Protein AF-A0AA96VTJ1-F1 (afdb_monomer)

Nearest PDB structures (foldseek):
  5t87-assembly2_F  TM=4.786E-01  e=8.202E+00  Cupriavidus taiwanensis LMG 19424
  3msu-assembly1_B  TM=3.489E-01  e=9.989E+00  Francisella tularensis

Mean predicted aligned error: 6.14 Å

Structure (mmCIF, N/CA/C/O backbone):
data_AF-A0AA96VTJ1-F1
#
_entry.id   AF-A0AA96VTJ1-F1
#
loop_
_atom_site.group_PDB
_atom_site.id
_atom_site.type_symbol
_atom_site.label_atom_id
_atom_site.label_alt_id
_atom_site.label_comp_id
_atom_site.label_asym_id
_atom_site.label_entity_id
_atom_site.label_seq_id
_atom_site.pdbx_PDB_ins_code
_atom_site.Cartn_x
_atom_site.Cartn_y
_atom_site.Cartn_z
_atom_site.occupancy
_atom_site.B_iso_or_equiv
_atom_site.auth_seq_id
_atom_site.auth_comp_id
_atom_site.auth_asym_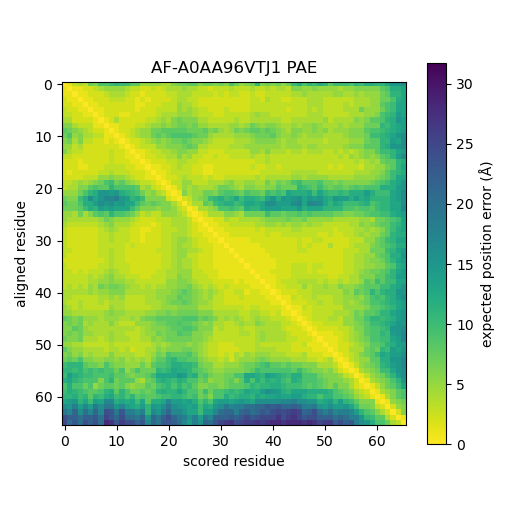id
_atom_site.auth_atom_id
_atom_site.pdbx_PDB_model_num
ATOM 1 N N . MET A 1 1 ? 7.206 -9.552 -8.668 1.00 80.25 1 MET A N 1
ATOM 2 C CA . MET A 1 1 ? 6.561 -8.265 -8.335 1.00 80.25 1 MET A CA 1
ATOM 3 C C . MET A 1 1 ? 7.016 -7.845 -6.955 1.00 80.25 1 MET A C 1
ATOM 5 O O . MET A 1 1 ? 7.134 -8.711 -6.095 1.00 80.25 1 MET A O 1
ATOM 9 N N . ILE A 1 2 ? 7.301 -6.566 -6.759 1.00 88.19 2 ILE A N 1
ATOM 10 C CA . ILE A 1 2 ? 7.604 -6.006 -5.440 1.00 88.19 2 ILE A CA 1
ATOM 11 C C . ILE A 1 2 ? 6.552 -4.938 -5.174 1.00 88.19 2 ILE A C 1
ATOM 13 O O . ILE A 1 2 ? 6.270 -4.119 -6.046 1.00 88.19 2 ILE A O 1
ATOM 17 N N . TYR A 1 3 ? 5.951 -4.963 -3.988 1.00 90.19 3 TYR A N 1
ATOM 18 C CA . TYR A 1 3 ? 4.936 -3.992 -3.606 1.00 90.19 3 TYR A CA 1
ATOM 19 C C . TYR A 1 3 ? 5.163 -3.469 -2.191 1.00 90.19 3 TYR A C 1
ATOM 21 O O . TYR A 1 3 ? 5.708 -4.157 -1.328 1.00 90.19 3 TYR A O 1
ATOM 29 N N . LYS A 1 4 ? 4.719 -2.236 -1.953 1.00 89.12 4 LYS A N 1
ATOM 30 C CA . LYS A 1 4 ? 4.723 -1.590 -0.642 1.00 89.12 4 LYS A CA 1
ATOM 31 C C . LYS A 1 4 ? 3.378 -0.919 -0.414 1.00 89.12 4 LYS A C 1
ATOM 33 O O . LYS A 1 4 ? 3.021 0.010 -1.133 1.00 89.12 4 LYS A O 1
ATOM 38 N N . ILE A 1 5 ? 2.658 -1.372 0.608 1.00 89.06 5 ILE A N 1
ATOM 39 C CA . ILE A 1 5 ? 1.355 -0.818 0.978 1.00 89.06 5 ILE A CA 1
ATOM 40 C C . ILE A 1 5 ? 1.538 0.211 2.091 1.00 89.06 5 ILE A C 1
ATOM 42 O O . ILE A 1 5 ? 2.206 -0.060 3.090 1.00 89.06 5 ILE A O 1
ATOM 46 N N . ILE A 1 6 ? 0.944 1.388 1.926 1.00 88.38 6 ILE A N 1
ATOM 47 C CA . ILE A 1 6 ? 0.961 2.477 2.901 1.00 88.38 6 ILE A CA 1
ATOM 48 C C . ILE A 1 6 ? -0.464 2.703 3.390 1.00 88.38 6 ILE A C 1
ATOM 50 O O . ILE A 1 6 ? -1.338 3.032 2.594 1.00 88.38 6 ILE A O 1
ATOM 54 N N . TYR A 1 7 ? -0.686 2.566 4.697 1.00 87.06 7 TYR A N 1
ATOM 55 C CA . TYR A 1 7 ? -1.964 2.860 5.343 1.00 87.06 7 TYR A CA 1
ATOM 56 C C . TYR A 1 7 ? -1.862 4.128 6.197 1.00 87.06 7 TYR A C 1
ATOM 58 O O . TYR A 1 7 ? -0.960 4.268 7.024 1.00 87.06 7 TYR A O 1
ATOM 66 N N . SER A 1 8 ? -2.805 5.051 6.011 1.00 85.06 8 SER A N 1
ATOM 67 C CA . SER A 1 8 ? -2.952 6.266 6.807 1.00 85.06 8 SER A CA 1
ATOM 68 C C . SER A 1 8 ? -4.183 6.144 7.713 1.00 85.06 8 SER A C 1
ATOM 70 O O . SER A 1 8 ? -5.301 6.359 7.241 1.00 85.06 8 SER A O 1
ATOM 72 N N . PRO A 1 9 ? -4.021 5.854 9.019 1.00 83.56 9 PRO A N 1
ATOM 73 C CA . PRO A 1 9 ? -5.153 5.700 9.935 1.00 83.56 9 PRO A CA 1
ATOM 74 C C . PRO A 1 9 ? -5.944 6.996 10.118 1.00 83.56 9 PRO A C 1
ATOM 76 O O . PRO A 1 9 ? -7.165 6.954 10.217 1.00 83.56 9 PRO A O 1
ATOM 79 N N . LYS A 1 10 ? -5.265 8.155 10.093 1.00 84.19 10 LYS A N 1
ATOM 80 C CA . LYS A 1 10 ? -5.906 9.475 10.227 1.00 84.19 10 LYS A CA 1
ATOM 81 C C . LYS A 1 10 ? -6.950 9.739 9.147 1.00 84.19 10 LYS A C 1
ATOM 83 O O . LYS A 1 10 ? -7.928 10.424 9.405 1.00 84.19 10 LYS A O 1
ATOM 88 N N . GLN A 1 11 ? -6.712 9.230 7.943 1.00 81.56 11 GLN A N 1
ATOM 89 C CA . GLN A 1 11 ? -7.607 9.427 6.809 1.00 81.56 11 GLN A CA 1
ATOM 90 C C . GLN A 1 11 ? -8.352 8.138 6.429 1.00 81.56 11 GLN A C 1
ATOM 92 O O . GLN A 1 11 ? -9.134 8.153 5.485 1.00 81.56 11 GLN A O 1
ATOM 97 N N . ASN A 1 12 ? -8.088 7.043 7.151 1.00 81.88 12 ASN A N 1
ATOM 98 C CA . ASN A 1 12 ? -8.600 5.699 6.906 1.00 81.88 12 ASN A CA 1
ATOM 99 C C . ASN A 1 12 ? -8.445 5.253 5.438 1.00 81.88 12 ASN A C 1
ATOM 101 O O . ASN A 1 12 ? -9.377 4.775 4.799 1.00 81.88 12 ASN A O 1
ATOM 105 N N . LYS A 1 13 ? -7.253 5.488 4.880 1.00 83.62 13 LYS A N 1
ATOM 106 C CA . LYS A 1 13 ? -6.946 5.301 3.455 1.00 83.62 13 LYS A CA 1
ATOM 107 C C . LYS A 1 13 ? -5.681 4.497 3.269 1.00 83.62 13 LYS A C 1
ATOM 109 O O . LYS A 1 13 ? -4.784 4.551 4.111 1.00 83.62 13 LYS A O 1
ATOM 114 N N . ALA A 1 14 ? -5.598 3.800 2.147 1.00 87.25 14 ALA A N 1
ATOM 115 C CA . ALA A 1 14 ? -4.437 3.020 1.779 1.00 87.25 14 ALA A CA 1
ATOM 116 C C . ALA A 1 14 ? -4.096 3.220 0.303 1.00 87.25 14 ALA A C 1
ATOM 118 O O . ALA A 1 14 ? -4.982 3.404 -0.525 1.00 87.25 14 ALA A O 1
ATOM 119 N N . ALA A 1 15 ? -2.808 3.169 -0.013 1.00 88.31 15 ALA A N 1
ATOM 120 C CA . ALA A 1 15 ? -2.319 3.122 -1.384 1.00 88.31 15 ALA A CA 1
ATOM 121 C C . ALA A 1 15 ? -1.100 2.213 -1.480 1.00 88.31 15 ALA A C 1
ATOM 123 O O . ALA A 1 15 ? -0.402 1.967 -0.489 1.00 88.31 15 ALA A O 1
ATOM 124 N N . VAL A 1 16 ? -0.863 1.698 -2.680 1.00 90.88 16 VAL A N 1
ATOM 125 C CA . VAL A 1 16 ? 0.148 0.682 -2.937 1.00 90.88 16 VAL A CA 1
ATOM 126 C C . VAL A 1 16 ? 1.104 1.184 -4.001 1.00 90.88 16 VAL A C 1
ATOM 128 O O . VAL A 1 16 ? 0.688 1.510 -5.108 1.00 90.88 16 VAL A O 1
ATOM 131 N N . TYR A 1 17 ? 2.393 1.176 -3.686 1.00 89.88 17 TYR A N 1
ATOM 132 C CA . TYR A 1 17 ? 3.432 1.185 -4.706 1.00 89.88 17 TYR A CA 1
ATOM 133 C C . TYR A 1 17 ? 3.620 -0.228 -5.226 1.00 89.88 17 TYR A C 1
ATOM 135 O O . TYR A 1 17 ? 3.929 -1.125 -4.440 1.00 89.88 17 TYR A O 1
ATOM 143 N N . LEU A 1 18 ? 3.472 -0.422 -6.528 1.00 88.94 18 LEU A N 1
ATOM 144 C CA . LEU A 1 18 ? 3.786 -1.669 -7.208 1.00 88.94 18 LEU A CA 1
ATOM 145 C C . LEU A 1 18 ? 4.907 -1.413 -8.216 1.00 88.94 18 LEU A C 1
ATOM 147 O O . LEU A 1 18 ? 4.878 -0.445 -8.973 1.00 88.94 18 LEU A O 1
ATOM 151 N N . THR A 1 19 ? 5.900 -2.291 -8.231 1.00 89.38 19 THR A N 1
ATOM 152 C CA . THR A 1 19 ? 6.965 -2.282 -9.229 1.00 89.38 19 THR A CA 1
ATOM 153 C C . THR A 1 19 ? 7.243 -3.694 -9.736 1.00 89.38 19 THR A C 1
ATOM 155 O O . THR A 1 19 ? 7.009 -4.712 -9.061 1.00 89.38 19 THR A O 1
ATOM 158 N N . ASN A 1 20 ? 7.734 -3.754 -10.967 1.00 85.56 20 ASN A N 1
ATOM 159 C CA . ASN A 1 20 ? 8.225 -4.987 -11.550 1.00 85.56 20 ASN A CA 1
ATOM 160 C C . ASN A 1 20 ? 9.594 -5.303 -10.944 1.00 85.56 20 ASN A C 1
ATOM 162 O O . ASN A 1 20 ? 10.383 -4.409 -10.669 1.00 85.56 20 ASN A O 1
ATOM 166 N N . ASN A 1 21 ? 9.883 -6.588 -10.723 1.00 81.25 21 ASN A N 1
ATOM 167 C CA . ASN A 1 21 ? 11.185 -7.008 -10.196 1.00 81.25 21 ASN A CA 1
ATOM 168 C C . ASN A 1 21 ? 12.236 -7.001 -11.318 1.00 81.25 21 ASN A C 1
ATOM 170 O O . ASN A 1 21 ? 12.719 -8.050 -11.738 1.00 81.25 21 ASN A O 1
ATOM 174 N N . VAL A 1 22 ? 12.494 -5.820 -11.864 1.00 81.81 22 VAL A N 1
ATOM 175 C CA . VAL A 1 22 ? 13.440 -5.545 -12.945 1.00 81.81 22 VAL A CA 1
ATOM 176 C C . VAL A 1 22 ? 14.316 -4.368 -12.523 1.00 81.81 22 VAL A C 1
ATOM 178 O O . VAL A 1 22 ? 13.958 -3.624 -11.615 1.00 81.81 22 VAL A O 1
ATOM 181 N N . ALA A 1 23 ? 15.469 -4.197 -13.167 1.00 73.62 23 ALA A N 1
ATOM 182 C CA . ALA A 1 23 ? 16.425 -3.130 -12.859 1.00 73.62 23 ALA A CA 1
ATOM 183 C C . ALA A 1 23 ? 15.972 -1.749 -13.381 1.00 73.62 23 ALA A C 1
ATOM 185 O O . ALA A 1 23 ? 16.753 -1.017 -13.982 1.00 73.62 23 ALA A O 1
ATOM 186 N N . ASP A 1 24 ? 14.700 -1.409 -13.186 1.00 74.00 24 ASP A N 1
ATOM 187 C CA . ASP A 1 24 ? 14.085 -0.174 -13.651 1.00 74.00 24 ASP A CA 1
ATOM 188 C C . ASP A 1 24 ? 13.385 0.542 -12.480 1.00 74.00 24 ASP A C 1
ATOM 190 O O . ASP A 1 24 ? 12.962 -0.091 -11.514 1.00 74.00 24 ASP A O 1
ATOM 194 N N . ASN A 1 25 ? 13.301 1.872 -12.536 1.00 72.00 25 ASN A N 1
ATOM 195 C CA . ASN A 1 25 ? 12.686 2.694 -11.486 1.00 72.00 25 ASN A CA 1
ATOM 196 C C . ASN A 1 25 ? 11.192 2.966 -11.733 1.00 72.00 25 ASN A C 1
ATOM 198 O O . ASN A 1 25 ? 10.585 3.771 -11.028 1.00 72.00 25 ASN A O 1
ATOM 202 N N . ASN A 1 26 ? 10.588 2.305 -12.718 1.00 81.31 26 ASN A N 1
ATOM 203 C CA . ASN A 1 26 ? 9.165 2.387 -12.986 1.00 81.31 26 ASN A CA 1
ATOM 204 C C . ASN A 1 26 ? 8.368 1.804 -11.813 1.00 81.31 26 ASN A C 1
ATOM 206 O O . ASN A 1 26 ? 8.490 0.630 -11.440 1.00 81.31 26 ASN A O 1
ATOM 210 N N . TYR A 1 27 ? 7.509 2.641 -11.249 1.00 85.06 27 TYR A N 1
ATOM 211 C CA . TYR A 1 27 ? 6.524 2.257 -10.256 1.00 85.06 27 TYR A CA 1
ATOM 212 C C . TYR A 1 27 ? 5.147 2.699 -10.734 1.00 85.06 27 TYR A C 1
ATOM 214 O O . TYR A 1 27 ? 4.99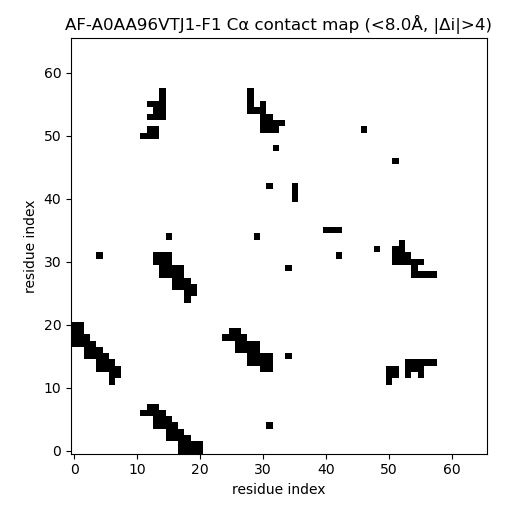4 3.675 -11.466 1.00 85.06 27 TYR A O 1
ATOM 222 N N . GLN A 1 28 ? 4.136 1.973 -10.290 1.00 88.00 28 GLN A N 1
ATOM 223 C CA . GLN A 1 28 ? 2.741 2.337 -10.459 1.00 88.00 28 GLN A CA 1
ATOM 224 C C . GLN A 1 28 ? 2.103 2.438 -9.079 1.00 88.00 28 GLN A C 1
ATOM 226 O O . GLN A 1 28 ? 2.449 1.688 -8.160 1.00 88.00 28 GLN A O 1
ATOM 231 N N . ILE A 1 29 ? 1.193 3.393 -8.929 1.00 89.00 29 ILE A N 1
ATOM 232 C CA . ILE A 1 29 ? 0.373 3.512 -7.731 1.00 89.00 29 ILE A CA 1
ATOM 233 C C . ILE A 1 29 ? -0.952 2.831 -8.042 1.00 89.00 29 ILE A C 1
ATOM 235 O O . ILE A 1 29 ? -1.674 3.285 -8.926 1.00 89.00 29 ILE A O 1
ATOM 239 N N . ILE A 1 30 ? -1.251 1.753 -7.324 1.00 89.56 30 ILE A N 1
ATOM 240 C CA . ILE A 1 30 ? -2.514 1.018 -7.446 1.00 89.56 30 ILE A CA 1
ATOM 241 C C . ILE A 1 30 ? -3.304 1.083 -6.139 1.00 89.56 30 ILE A C 1
ATOM 243 O O . ILE A 1 30 ? -2.776 1.422 -5.070 1.00 89.56 30 ILE A O 1
ATOM 247 N N . SER A 1 31 ? -4.594 0.770 -6.226 1.00 90.75 31 SER A N 1
ATOM 248 C CA . SER A 1 31 ? -5.454 0.633 -5.055 1.00 90.75 31 SER A CA 1
ATOM 249 C C . SER A 1 31 ? -5.146 -0.670 -4.306 1.00 90.75 31 SER A C 1
ATOM 251 O O . SER A 1 31 ? -4.537 -1.601 -4.843 1.00 90.75 31 SER A O 1
ATOM 253 N N . VAL A 1 32 ? -5.570 -0.760 -3.044 1.00 90.44 32 VAL A N 1
ATOM 254 C CA . VAL A 1 32 ? -5.433 -2.011 -2.283 1.00 90.44 32 VAL A CA 1
ATOM 255 C C . VAL A 1 32 ? -6.250 -3.115 -2.939 1.00 90.44 32 VAL A C 1
ATOM 257 O O . VAL A 1 32 ? -5.748 -4.223 -3.076 1.00 90.44 32 VAL A O 1
ATOM 260 N N . GLN A 1 33 ? -7.463 -2.809 -3.401 1.00 91.00 33 GLN A N 1
ATOM 261 C CA . GLN A 1 33 ? -8.324 -3.775 -4.081 1.00 91.00 33 GLN A CA 1
ATOM 262 C C . GLN A 1 33 ? -7.648 -4.379 -5.320 1.00 91.00 33 GLN A C 1
ATOM 264 O O . GLN A 1 33 ? -7.761 -5.582 -5.566 1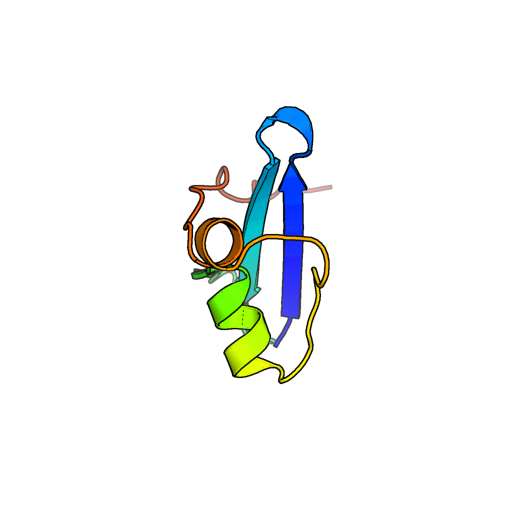.00 91.00 33 GLN A O 1
ATOM 269 N N . GLU A 1 34 ? -6.927 -3.566 -6.090 1.00 90.88 34 GLU A N 1
ATOM 270 C CA . GLU A 1 34 ? -6.211 -4.039 -7.272 1.00 90.88 34 GLU A CA 1
ATOM 271 C C . GLU A 1 34 ? -5.065 -4.984 -6.888 1.00 90.88 34 GLU A C 1
ATOM 273 O O . GLU A 1 34 ? -4.929 -6.062 -7.464 1.00 90.88 34 GLU A O 1
ATOM 278 N N . LEU A 1 35 ? -4.305 -4.663 -5.834 1.00 91.81 35 LEU A N 1
ATOM 279 C CA . LEU A 1 35 ? -3.272 -5.564 -5.312 1.00 91.81 35 LEU A CA 1
ATOM 280 C C . LEU A 1 35 ? -3.862 -6.879 -4.774 1.00 91.81 35 LEU A C 1
ATOM 282 O O . LEU A 1 35 ? -3.286 -7.947 -4.989 1.00 91.81 35 LEU A O 1
ATOM 286 N N . GLU A 1 36 ? -4.992 -6.823 -4.068 1.00 92.31 36 GLU A N 1
ATOM 287 C CA . GLU A 1 36 ? -5.693 -8.016 -3.573 1.00 92.31 36 GLU A CA 1
ATOM 288 C C . GLU A 1 36 ? -6.143 -8.904 -4.741 1.00 92.31 36 GLU A C 1
ATOM 290 O O . GLU A 1 36 ? -5.977 -10.120 -4.687 1.00 92.31 36 GLU A O 1
ATOM 295 N N . THR A 1 37 ? -6.617 -8.297 -5.833 1.00 91.38 37 THR A N 1
ATOM 296 C CA . THR A 1 37 ? -7.010 -9.009 -7.060 1.00 91.38 37 THR A CA 1
ATOM 297 C C . THR A 1 37 ? -5.809 -9.671 -7.742 1.00 91.38 37 THR A C 1
ATOM 299 O O . THR A 1 37 ? -5.901 -10.820 -8.166 1.00 91.38 37 THR A O 1
ATOM 302 N N . LEU A 1 38 ? -4.666 -8.981 -7.810 1.00 90.81 38 LEU A N 1
ATOM 303 C CA . LEU A 1 38 ? -3.438 -9.500 -8.426 1.00 90.81 38 LEU A CA 1
ATOM 304 C C . LEU A 1 38 ? -2.761 -10.599 -7.594 1.00 90.81 38 LEU A C 1
ATOM 306 O O . LEU A 1 38 ? -2.147 -11.506 -8.150 1.00 90.81 38 LEU A O 1
ATOM 310 N N . SER A 1 39 ? -2.823 -10.500 -6.265 1.00 89.75 39 SER A N 1
ATOM 311 C CA . SER A 1 39 ? -2.124 -11.414 -5.350 1.00 89.75 39 SER A CA 1
ATOM 312 C C . SER A 1 39 ? -2.996 -12.554 -4.820 1.00 89.75 39 SER A C 1
ATOM 314 O O . SER A 1 39 ? -2.454 -13.557 -4.362 1.00 89.75 39 SER A O 1
ATOM 316 N N . GLY A 1 40 ? -4.324 -12.402 -4.838 1.00 90.56 40 GLY A N 1
ATOM 317 C CA . GLY A 1 40 ? -5.268 -13.306 -4.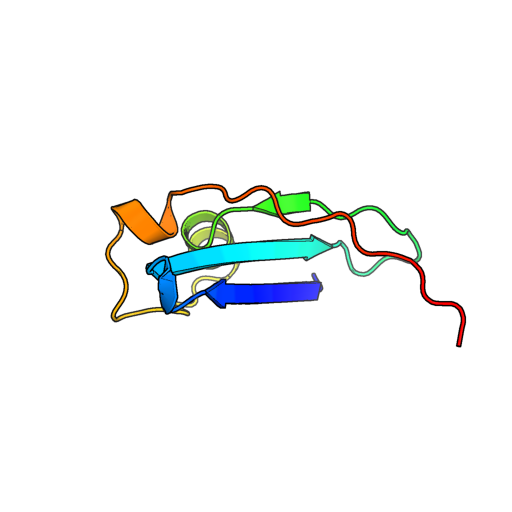174 1.00 90.56 40 GLY A CA 1
ATOM 318 C C . GLY A 1 40 ? -5.246 -13.217 -2.641 1.00 90.56 40 GLY A C 1
ATOM 319 O O . GLY A 1 40 ? -5.846 -14.056 -1.970 1.00 90.56 40 GLY A O 1
ATOM 320 N N . ILE A 1 41 ? -4.548 -12.231 -2.068 1.00 89.62 41 ILE A N 1
ATOM 321 C CA . ILE A 1 41 ? -4.375 -12.052 -0.620 1.00 89.62 41 ILE A CA 1
ATOM 322 C C . ILE A 1 41 ? -5.270 -10.909 -0.146 1.00 89.62 41 ILE A C 1
ATOM 324 O O . ILE A 1 41 ? -5.302 -9.862 -0.776 1.00 89.62 41 ILE A O 1
ATOM 328 N N . ASN A 1 42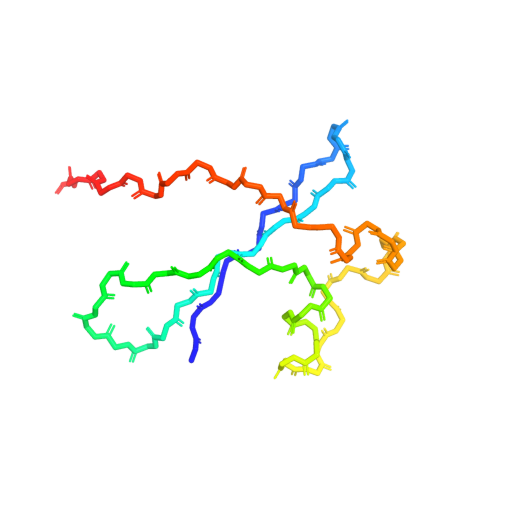 ? -5.950 -11.076 0.993 1.00 88.62 42 ASN A N 1
ATOM 329 C CA . ASN A 1 42 ? -6.694 -9.999 1.657 1.00 88.62 42 ASN A CA 1
ATOM 330 C C . ASN A 1 42 ? -5.789 -9.293 2.681 1.00 88.62 42 ASN A C 1
ATOM 332 O O . ASN A 1 42 ? -5.562 -9.817 3.775 1.00 88.62 42 ASN A O 1
ATOM 336 N N . PHE A 1 43 ? -5.252 -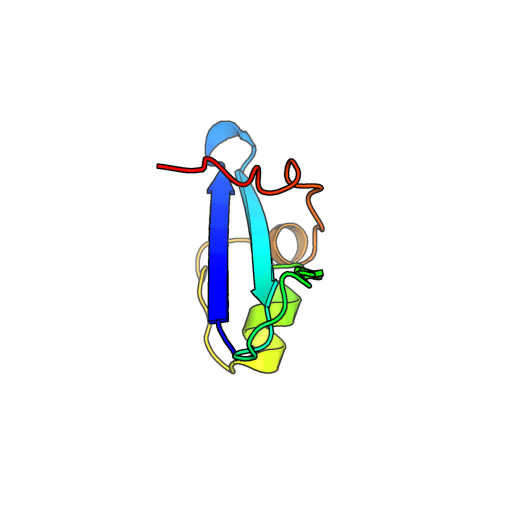8.124 2.328 1.00 87.12 43 PHE A N 1
ATOM 337 C CA . PHE A 1 43 ? -4.289 -7.397 3.168 1.00 87.12 43 PHE A CA 1
ATOM 338 C C . PHE A 1 43 ? -4.971 -6.622 4.296 1.00 87.12 43 PHE A C 1
ATOM 340 O O . PHE A 1 43 ? -4.419 -6.502 5.390 1.00 87.12 43 PHE A O 1
ATOM 347 N N . PHE A 1 44 ? -6.174 -6.102 4.042 1.00 87.50 44 PHE A N 1
ATOM 348 C CA . PHE A 1 44 ? -6.918 -5.289 5.005 1.00 87.50 44 PHE A CA 1
ATOM 349 C C . PHE A 1 44 ? -8.350 -5.813 5.164 1.00 87.50 44 PHE A C 1
ATOM 351 O O . PHE A 1 44 ? -9.301 -5.184 4.695 1.00 87.50 44 PHE A O 1
ATOM 358 N N . PRO A 1 45 ? -8.543 -6.934 5.885 1.00 85.06 45 PRO A N 1
ATOM 359 C CA . PRO A 1 45 ? -9.864 -7.538 6.070 1.00 85.06 45 PRO A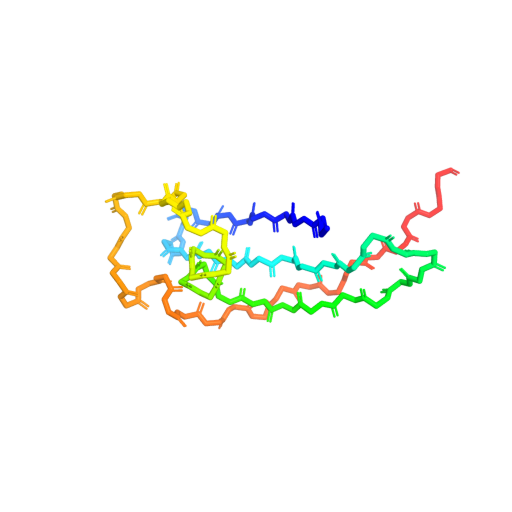 CA 1
ATOM 360 C C . PRO A 1 45 ? -10.837 -6.656 6.866 1.00 85.06 45 PRO A C 1
ATOM 362 O O . PRO A 1 45 ? -12.042 -6.860 6.799 1.00 85.06 45 PRO A O 1
ATOM 365 N N . LYS A 1 46 ? -10.324 -5.677 7.623 1.00 86.25 46 LYS A N 1
ATOM 366 C CA . LYS A 1 46 ? -11.122 -4.732 8.424 1.00 86.25 46 LYS A CA 1
ATOM 367 C C . LYS A 1 46 ? -11.465 -3.430 7.689 1.00 86.25 46 LYS A C 1
ATOM 369 O O . LYS A 1 46 ? -12.114 -2.572 8.274 1.00 86.25 46 LYS A O 1
ATOM 374 N N . MET A 1 47 ? -10.988 -3.257 6.459 1.00 84.19 47 MET A N 1
ATOM 375 C CA . MET A 1 47 ? -11.189 -2.045 5.666 1.00 84.19 47 MET A CA 1
ATOM 376 C C . MET A 1 47 ? -12.352 -2.246 4.697 1.00 84.19 47 MET A C 1
ATOM 378 O O . MET A 1 47 ? -12.462 -3.303 4.069 1.00 84.19 47 MET A O 1
ATOM 382 N N . SER A 1 48 ? -13.213 -1.238 4.562 1.00 86.06 48 SER A N 1
ATOM 383 C CA . SER A 1 48 ? -14.359 -1.315 3.653 1.00 86.06 48 SER A CA 1
ATOM 384 C C . SER A 1 48 ? -13.899 -1.400 2.199 1.00 86.06 48 SER A C 1
ATOM 386 O O . SER A 1 48 ? -12.881 -0.818 1.820 1.00 86.06 48 SER A O 1
ATOM 388 N N . MET A 1 49 ? -14.676 -2.088 1.361 1.00 83.62 49 MET A N 1
ATOM 389 C CA . MET A 1 49 ? -14.362 -2.255 -0.063 1.00 83.62 49 MET A CA 1
ATOM 390 C C . MET A 1 49 ? -14.187 -0.906 -0.774 1.00 83.62 49 MET A C 1
ATOM 392 O O . MET A 1 49 ? -13.230 -0.730 -1.518 1.00 83.62 49 MET A O 1
ATOM 396 N N . GLU A 1 50 ? -15.031 0.077 -0.453 1.00 84.25 50 GLU A N 1
ATOM 397 C CA . GLU A 1 50 ? -14.942 1.442 -0.987 1.00 84.25 50 GLU A CA 1
ATOM 398 C C . GLU A 1 50 ? -13.597 2.106 -0.678 1.00 84.25 50 GLU A C 1
ATOM 400 O O . GLU A 1 50 ? -13.004 2.753 -1.534 1.00 84.25 50 GLU A O 1
ATOM 405 N N . GLN A 1 51 ? -13.070 1.905 0.530 1.00 84.62 51 GLN A N 1
ATOM 406 C CA . GLN A 1 51 ? -11.787 2.480 0.922 1.00 84.62 51 GLN A CA 1
ATOM 407 C C . GLN A 1 51 ? -10.616 1.754 0.253 1.00 84.62 51 GLN A C 1
ATOM 409 O O . GLN A 1 51 ? -9.598 2.375 -0.044 1.00 84.62 51 GLN A O 1
ATOM 414 N N . LYS A 1 52 ? -10.757 0.447 -0.005 1.00 83.94 52 LYS A N 1
ATOM 415 C CA . LYS A 1 52 ? -9.762 -0.347 -0.740 1.00 83.94 52 LYS A CA 1
ATOM 416 C C . LYS A 1 52 ? -9.731 -0.015 -2.232 1.00 83.94 52 LYS A C 1
ATOM 418 O O . LYS A 1 52 ? -8.671 -0.166 -2.836 1.00 83.94 52 LYS A O 1
ATOM 423 N N . ALA A 1 53 ? -10.851 0.447 -2.792 1.00 84.00 53 ALA A N 1
ATOM 424 C CA . ALA A 1 53 ? -10.988 0.879 -4.183 1.00 84.00 53 ALA A CA 1
ATOM 425 C C . ALA A 1 53 ? -10.394 2.273 -4.448 1.00 84.00 53 ALA A C 1
ATOM 427 O O . ALA A 1 53 ? -10.057 2.605 -5.584 1.00 84.00 53 ALA A O 1
ATOM 428 N N . GLN A 1 54 ? -10.268 3.111 -3.414 1.00 83.31 54 GLN A N 1
ATOM 429 C CA . GLN A 1 54 ? -9.786 4.479 -3.572 1.00 83.31 54 GLN A CA 1
ATOM 430 C C . GLN A 1 54 ? -8.293 4.527 -3.917 1.00 83.31 54 GLN A C 1
ATOM 432 O O . GLN A 1 54 ? -7.438 4.090 -3.148 1.00 83.31 54 GLN A O 1
ATOM 437 N N . LEU A 1 55 ? -7.979 5.143 -5.057 1.00 75.94 55 LEU A N 1
ATOM 438 C CA . LEU A 1 55 ? -6.615 5.503 -5.430 1.00 75.94 55 LEU A CA 1
ATOM 439 C C . LEU A 1 55 ? -6.182 6.766 -4.685 1.00 75.94 55 LEU A C 1
ATOM 441 O O . LEU A 1 55 ? -6.795 7.826 -4.815 1.00 75.94 55 LEU A O 1
ATOM 445 N N . PHE A 1 56 ? -5.098 6.648 -3.921 1.00 75.69 56 PHE A N 1
ATOM 446 C CA . PHE A 1 56 ? -4.452 7.779 -3.263 1.00 75.69 56 PHE A CA 1
ATOM 447 C C . PHE A 1 56 ? -3.165 8.144 -3.986 1.00 75.69 56 PHE A C 1
ATOM 449 O O . PHE A 1 56 ? -2.258 7.322 -4.082 1.00 75.69 56 PHE A O 1
ATOM 4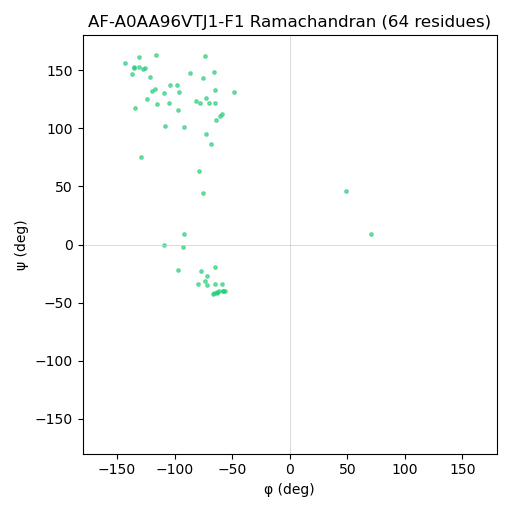56 N N . ALA A 1 57 ? -3.072 9.391 -4.454 1.00 72.88 57 ALA A N 1
ATOM 457 C CA . ALA A 1 57 ? -1.827 9.938 -4.970 1.00 72.88 57 ALA A CA 1
ATOM 458 C C . ALA A 1 57 ? -0.806 9.992 -3.826 1.00 72.88 57 ALA A C 1
ATOM 460 O O . ALA A 1 57 ? -0.935 10.782 -2.887 1.00 72.88 57 ALA A O 1
ATOM 461 N N . LEU A 1 58 ? 0.175 9.098 -3.876 1.00 72.69 58 LEU A N 1
ATOM 462 C CA . LEU A 1 58 ? 1.301 9.104 -2.959 1.00 72.69 58 LEU A CA 1
ATOM 463 C C . LEU A 1 58 ? 2.403 10.023 -3.511 1.00 72.69 58 LEU A C 1
ATOM 465 O O . LEU A 1 58 ? 2.535 10.152 -4.729 1.00 72.69 58 LEU A O 1
ATOM 469 N N . PRO A 1 59 ? 3.183 10.687 -2.638 1.00 74.31 59 PRO A N 1
ATOM 470 C CA . PRO A 1 59 ? 4.277 11.541 -3.082 1.00 74.31 59 PRO A CA 1
ATOM 471 C C . PRO A 1 59 ? 5.349 10.698 -3.763 1.00 74.31 59 PRO A C 1
ATOM 473 O O . PRO A 1 59 ? 5.768 9.695 -3.193 1.00 74.31 59 PRO A O 1
ATOM 476 N N . GLU A 1 60 ? 5.827 11.137 -4.926 1.00 72.50 60 GLU A N 1
ATOM 477 C CA . GLU A 1 60 ? 6.812 10.398 -5.717 1.00 72.50 60 GLU A CA 1
ATOM 478 C C . GLU A 1 60 ? 8.001 9.932 -4.848 1.00 72.50 60 GLU A C 1
ATOM 480 O O . GLU A 1 60 ? 8.552 10.730 -4.073 1.00 72.50 60 GLU A O 1
ATOM 485 N N . PRO A 1 61 ? 8.398 8.647 -4.926 1.00 69.12 61 PRO A N 1
ATOM 486 C CA . PRO A 1 61 ? 9.508 8.120 -4.156 1.00 69.12 61 PRO A CA 1
ATOM 487 C C . PRO A 1 61 ? 10.783 8.874 -4.537 1.00 69.12 61 PRO A C 1
ATOM 489 O O . PRO A 1 61 ? 11.312 8.748 -5.639 1.00 69.12 61 PRO A O 1
ATOM 492 N N . LYS A 1 62 ? 11.288 9.682 -3.603 1.00 70.75 62 LYS A N 1
ATOM 493 C CA . LYS A 1 62 ? 12.551 10.396 -3.780 1.00 70.75 62 LYS A CA 1
ATOM 494 C C . LYS A 1 62 ? 13.698 9.400 -3.668 1.00 70.75 62 LYS A C 1
ATOM 496 O O . LYS A 1 62 ? 13.813 8.701 -2.662 1.00 70.75 62 LYS A O 1
ATOM 501 N N . ASN A 1 63 ? 14.567 9.374 -4.676 1.00 61.50 63 ASN A N 1
ATOM 502 C CA . ASN A 1 63 ? 15.845 8.676 -4.599 1.00 61.50 63 ASN A CA 1
ATOM 503 C C . ASN A 1 63 ? 16.740 9.423 -3.596 1.00 61.50 63 ASN A C 1
ATOM 505 O O . ASN A 1 63 ? 17.476 10.340 -3.957 1.00 61.50 63 ASN A O 1
ATOM 509 N N . ILE A 1 64 ? 16.611 9.094 -2.310 1.00 56.16 64 ILE A N 1
ATOM 510 C CA . ILE A 1 64 ? 17.588 9.509 -1.309 1.00 56.16 64 ILE A CA 1
ATOM 511 C C . ILE A 1 64 ? 18.841 8.667 -1.550 1.00 56.16 64 ILE A C 1
ATOM 513 O O . ILE A 1 64 ? 18.920 7.516 -1.131 1.00 56.16 64 ILE A O 1
ATOM 517 N N . LYS A 1 65 ? 19.796 9.212 -2.310 1.00 47.38 65 LYS A N 1
ATOM 518 C CA . LYS A 1 65 ? 21.142 8.638 -2.379 1.00 47.38 65 LYS A CA 1
ATOM 519 C C . LYS A 1 65 ? 21.698 8.646 -0.957 1.00 47.38 65 LYS A C 1
ATOM 521 O O . LYS A 1 65 ? 21.864 9.722 -0.383 1.00 47.38 65 LYS A O 1
ATOM 526 N N . HIS A 1 66 ? 21.871 7.455 -0.398 1.00 47.28 66 HIS A N 1
ATOM 527 C CA . HIS A 1 66 ? 22.539 7.236 0.877 1.00 47.28 66 HIS A CA 1
ATOM 528 C C . HIS A 1 66 ? 24.039 7.069 0.651 1.00 47.28 66 HIS A C 1
ATOM 530 O O . HIS A 1 66 ? 24.403 6.520 -0.417 1.00 47.28 66 HIS A O 1
#

Radius of gyration: 12.53 Å; Cα contacts (8 Å, |Δi|>4): 92; chains: 1; bounding box: 38×25×24 Å

Foldseek 3Di:
DDKDKDADPVVRAIWMWDDDPDPDPDTDIAFQVVVCVVPVDDPCPPRDPVRSRDTDDDDPDDPPPD

Solvent-accessible surface area (backbone atoms only — not comparable to full-atom values): 4190 Å² total; per-residue (Å²): 112,48,73,50,79,47,75,40,78,94,75,64,41,36,26,22,45,37,30,63,82,55,104,60,90,68,67,45,80,41,21,45,47,56,53,26,68,77,68,74,46,80,88,56,85,90,54,56,68,72,43,28,60,38,73,51,92,69,81,79,85,73,84,74,84,125

Sequence (66 aa):
MIYKIIYSPKQNKAAVYLTNNVADNNYQIISVQELETLSGINFFPKMSMEQKAQLFALPEPKNIKH

Secondary structure (DSSP, 8-state):
-EEEEEEETTTTEEEEEEE-SSSS--EEEE-HHHHHHHH---S-TTS-HHHHH----PPP------

pLDDT: mean 82.61, std 9.69, range 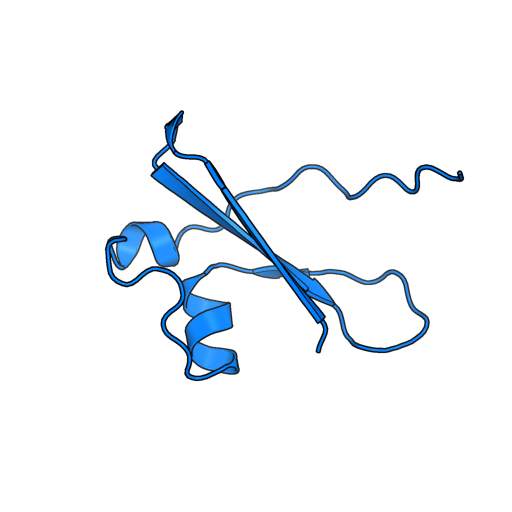[47.28, 92.31]